Protein AF-A0A6M3MDQ7-F1 (afdb_monomer_lite)

Secondary structure (DSSP, 8-state):
--TT-TT-EEEEEETTS---TTTTTTTT-EEEHHHHHHH-SSEEEEETTEEEE-HHHHTT--S---EEEEETTHHHHHHHHHHHHHHHH--

Radius of gyration: 14.75 Å; chains: 1; bounding box: 34×26×43 Å

Organism: NCBI:txid1070528

Structure (mmCIF, N/CA/C/O backbone):
data_AF-A0A6M3MDQ7-F1
#
_entry.id   AF-A0A6M3MDQ7-F1
#
loop_
_atom_site.group_PDB
_atom_site.id
_atom_site.type_symbol
_atom_site.label_atom_id
_atom_site.label_alt_id
_atom_site.label_comp_id
_atom_site.label_asym_id
_atom_site.label_entity_id
_atom_site.label_seq_id
_atom_site.pdbx_PDB_ins_code
_atom_site.Cartn_x
_atom_site.Cartn_y
_atom_site.Cartn_z
_atom_site.occupancy
_atom_site.B_iso_or_equiv
_atom_site.auth_seq_id
_atom_site.auth_comp_id
_atom_site.auth_asym_id
_atom_site.auth_atom_id
_atom_site.pdbx_PDB_model_num
ATOM 1 N N . MET A 1 1 ? -10.890 -1.627 12.984 1.00 64.88 1 MET A N 1
ATOM 2 C CA . MET A 1 1 ? -10.694 -1.262 11.573 1.00 64.88 1 MET A CA 1
ATOM 3 C C . MET A 1 1 ? -9.436 -1.939 11.058 1.00 64.88 1 MET A C 1
ATOM 5 O O . MET A 1 1 ? -8.328 -1.656 11.494 1.00 64.88 1 MET A O 1
ATOM 9 N N . ASP A 1 2 ? -9.637 -2.926 10.190 1.00 78.81 2 ASP A N 1
ATOM 10 C CA . ASP A 1 2 ? -8.553 -3.556 9.433 1.00 78.81 2 ASP A CA 1
ATOM 11 C C . ASP A 1 2 ? -7.914 -2.494 8.512 1.00 78.81 2 ASP A C 1
ATOM 13 O O . ASP A 1 2 ? -8.636 -1.719 7.887 1.00 78.81 2 ASP A O 1
ATOM 17 N N . MET A 1 3 ? -6.582 -2.450 8.395 1.00 80.06 3 MET A N 1
ATOM 18 C CA . MET A 1 3 ? -5.896 -1.551 7.447 1.00 80.06 3 MET A CA 1
ATOM 19 C C . MET A 1 3 ? -6.304 -1.823 5.985 1.00 80.06 3 MET A C 1
ATOM 21 O O . MET A 1 3 ? -6.210 -0.949 5.121 1.00 80.06 3 MET A O 1
ATOM 25 N N . TYR A 1 4 ? -6.825 -3.023 5.726 1.00 89.06 4 TYR A N 1
ATOM 26 C CA . TYR A 1 4 ? -7.381 -3.458 4.449 1.00 89.06 4 TYR A CA 1
ATOM 27 C C . TYR A 1 4 ? -8.907 -3.287 4.364 1.00 89.06 4 TYR A C 1
ATOM 29 O O . TYR A 1 4 ? -9.570 -4.014 3.630 1.00 89.06 4 TYR A O 1
ATOM 37 N N . HIS A 1 5 ? -9.489 -2.344 5.112 1.00 89.56 5 HIS A N 1
ATOM 38 C CA . HIS A 1 5 ? -10.916 -2.030 5.008 1.00 89.56 5 HIS A CA 1
ATOM 39 C C . HIS A 1 5 ? -11.295 -1.579 3.577 1.00 89.56 5 HIS A C 1
ATOM 41 O O . HIS A 1 5 ? -10.521 -0.860 2.947 1.00 89.56 5 HIS A O 1
ATOM 47 N N . PRO A 1 6 ? -12.489 -1.921 3.056 1.00 90.50 6 PRO A N 1
ATOM 48 C CA . PRO A 1 6 ? -12.959 -1.528 1.716 1.00 90.50 6 PRO A CA 1
ATOM 49 C C . PRO A 1 6 ? -12.954 -0.022 1.403 1.00 90.50 6 PRO A C 1
ATOM 51 O O . PRO A 1 6 ? -12.990 0.345 0.223 1.00 90.50 6 PRO A O 1
ATOM 54 N N . ASP A 1 7 ? -12.927 0.823 2.434 1.00 89.19 7 ASP A N 1
ATOM 55 C CA . ASP A 1 7 ? -12.909 2.289 2.315 1.00 89.19 7 ASP A CA 1
ATOM 56 C C . ASP A 1 7 ? -11.493 2.876 2.288 1.00 89.19 7 ASP A C 1
ATOM 58 O O . ASP A 1 7 ? -11.313 4.057 1.984 1.00 89.19 7 ASP A O 1
ATOM 62 N N . THR A 1 8 ? -10.465 2.074 2.583 1.00 91.88 8 THR A N 1
ATOM 63 C CA . THR A 1 8 ? -9.082 2.533 2.467 1.00 91.88 8 THR A CA 1
ATOM 64 C C . THR A 1 8 ? -8.624 2.520 1.017 1.00 91.88 8 THR A C 1
ATOM 66 O O . THR A 1 8 ? -9.038 1.686 0.204 1.00 91.88 8 THR A O 1
ATOM 69 N N . ARG A 1 9 ? -7.751 3.473 0.681 1.00 94.06 9 ARG A N 1
ATOM 70 C CA . ARG A 1 9 ? -7.166 3.610 -0.654 1.00 94.06 9 ARG A CA 1
ATOM 71 C C . ARG A 1 9 ? -5.654 3.525 -0.577 1.00 94.06 9 ARG A C 1
ATOM 73 O O . ARG A 1 9 ? -5.026 4.262 0.175 1.00 94.06 9 ARG A O 1
ATOM 80 N N . TRP A 1 10 ? -5.080 2.651 -1.387 1.00 95.88 10 TRP A N 1
ATOM 81 C CA . TRP A 1 10 ? -3.659 2.333 -1.386 1.00 95.88 10 TRP A CA 1
ATOM 82 C C . TRP A 1 10 ? -3.042 2.687 -2.731 1.00 95.88 10 TRP A C 1
ATOM 84 O O . TRP A 1 10 ? -3.382 2.082 -3.743 1.00 95.88 10 TRP A O 1
ATOM 94 N N . LEU A 1 11 ? -2.135 3.658 -2.745 1.00 96.12 11 LEU A N 1
ATOM 95 C CA . LEU A 1 11 ? -1.410 4.077 -3.937 1.00 96.12 11 LEU A CA 1
ATOM 96 C C . LEU A 1 11 ? -0.124 3.273 -4.079 1.00 96.12 11 LEU A C 1
ATOM 98 O O . LEU A 1 11 ? 0.713 3.265 -3.177 1.00 96.12 11 LEU A O 1
ATOM 102 N N . TRP A 1 12 ? 0.070 2.656 -5.235 1.00 95.62 12 TRP A N 1
ATOM 103 C CA . TRP A 1 12 ? 1.319 1.989 -5.565 1.00 95.62 12 TRP A CA 1
ATOM 104 C C . TRP A 1 12 ? 2.357 2.995 -6.072 1.00 95.62 12 TRP A C 1
ATOM 106 O O . TRP A 1 12 ? 2.130 3.704 -7.051 1.00 95.62 12 TRP A O 1
ATOM 116 N N . ILE A 1 13 ? 3.533 3.025 -5.450 1.00 94.50 13 ILE A N 1
ATOM 117 C CA . ILE A 1 13 ? 4.636 3.928 -5.797 1.00 94.50 13 ILE A CA 1
ATOM 118 C C . ILE A 1 13 ? 5.942 3.162 -6.017 1.00 94.50 13 ILE A C 1
ATOM 120 O O . ILE A 1 13 ? 6.116 2.046 -5.527 1.00 94.50 13 ILE A O 1
ATOM 124 N N . SER A 1 14 ? 6.892 3.791 -6.711 1.00 93.44 14 SER A N 1
ATOM 125 C CA . SER A 1 14 ? 8.306 3.400 -6.701 1.00 93.44 14 SER A CA 1
ATOM 126 C C . SER A 1 14 ? 9.114 4.474 -5.980 1.00 93.44 14 SER A C 1
ATOM 128 O O . SER A 1 14 ? 9.098 5.628 -6.404 1.00 93.44 14 SER A O 1
ATOM 130 N N . THR A 1 15 ? 9.833 4.127 -4.908 1.00 88.00 15 THR A N 1
ATOM 131 C CA . THR A 1 15 ? 10.560 5.136 -4.113 1.00 88.00 15 THR A CA 1
ATOM 132 C C . THR A 1 15 ? 11.825 5.654 -4.790 1.00 88.00 15 THR A C 1
ATOM 134 O O . THR A 1 15 ? 12.375 6.661 -4.364 1.00 88.00 15 THR A O 1
ATOM 137 N N . THR A 1 16 ? 12.311 4.971 -5.826 1.00 85.31 16 THR A N 1
ATOM 138 C CA . THR A 1 16 ? 13.497 5.375 -6.599 1.00 85.31 16 THR A CA 1
ATOM 139 C C . THR A 1 16 ? 13.139 5.976 -7.958 1.00 85.31 16 THR A C 1
ATOM 141 O O . THR A 1 16 ? 14.034 6.308 -8.727 1.00 85.31 16 THR A O 1
ATOM 144 N N . GLY A 1 17 ? 11.848 6.059 -8.303 1.00 77.00 17 GLY A N 1
ATOM 145 C CA . GLY A 1 17 ? 11.383 6.468 -9.635 1.00 77.00 17 GLY A CA 1
ATOM 146 C C . GLY A 1 17 ? 11.592 5.419 -10.737 1.00 77.00 17 GLY A C 1
ATOM 147 O O . GLY A 1 17 ? 11.018 5.549 -11.812 1.00 77.00 17 GLY A O 1
ATOM 148 N N . LEU A 1 18 ? 12.345 4.347 -10.469 1.00 83.19 18 LEU A N 1
ATOM 149 C CA . LEU A 1 18 ? 12.601 3.249 -11.403 1.00 83.19 18 LEU A CA 1
ATOM 150 C C . LEU A 1 18 ? 11.915 1.973 -10.899 1.00 83.19 18 LEU A C 1
ATOM 152 O O . LEU A 1 18 ? 12.476 1.267 -10.055 1.00 83.19 18 LEU A O 1
ATOM 156 N N . PRO A 1 19 ? 10.672 1.684 -11.324 1.00 85.75 19 PRO A N 1
ATOM 157 C CA . PRO A 1 19 ? 10.020 0.438 -10.951 1.00 85.75 19 PRO A CA 1
ATOM 158 C C . PRO A 1 19 ? 10.689 -0.758 -11.622 1.00 85.75 19 PRO A C 1
ATOM 160 O O . PRO A 1 19 ? 11.167 -0.678 -12.752 1.00 85.75 19 PRO A O 1
ATOM 163 N N . CYS A 1 20 ? 10.670 -1.903 -10.942 1.00 84.69 20 CYS A N 1
ATOM 164 C CA . CYS A 1 20 ? 11.015 -3.157 -11.601 1.00 84.69 20 CYS A CA 1
ATOM 165 C C . CYS A 1 20 ? 9.951 -3.509 -12.668 1.00 84.69 20 CYS A C 1
ATOM 167 O O . CYS A 1 20 ? 8.804 -3.061 -12.542 1.00 84.69 20 CYS A O 1
ATOM 169 N N . PRO A 1 21 ? 10.278 -4.343 -13.675 1.00 85.19 21 PRO A N 1
ATOM 170 C CA . PRO A 1 21 ? 9.381 -4.633 -14.801 1.00 85.19 21 PRO A CA 1
ATOM 171 C C . PRO A 1 21 ? 7.984 -5.108 -14.393 1.00 85.19 21 PRO A C 1
ATOM 173 O O . PRO A 1 21 ? 7.000 -4.778 -15.041 1.00 85.19 21 PRO A O 1
ATOM 176 N N . ARG A 1 22 ? 7.888 -5.842 -13.283 1.00 84.50 22 ARG A N 1
ATOM 177 C CA . ARG A 1 22 ? 6.621 -6.371 -12.778 1.00 84.50 22 ARG A CA 1
ATOM 178 C C . ARG A 1 22 ? 5.777 -5.336 -12.042 1.00 84.50 22 ARG A C 1
ATOM 180 O O . ARG A 1 22 ? 4.562 -5.425 -12.044 1.00 84.50 22 ARG A O 1
ATOM 187 N N . CYS A 1 23 ? 6.407 -4.371 -11.380 1.00 88.62 23 CYS A N 1
ATOM 188 C CA . CYS A 1 23 ? 5.681 -3.303 -10.699 1.00 88.62 23 CYS A CA 1
ATOM 189 C C . CYS A 1 23 ? 5.338 -2.142 -11.628 1.00 88.62 23 CYS A C 1
ATOM 191 O O . CYS A 1 23 ? 4.493 -1.330 -11.265 1.00 88.62 23 CYS A O 1
ATOM 193 N N . ALA A 1 24 ? 6.008 -2.031 -12.778 1.00 89.38 24 ALA A N 1
ATOM 194 C CA . ALA A 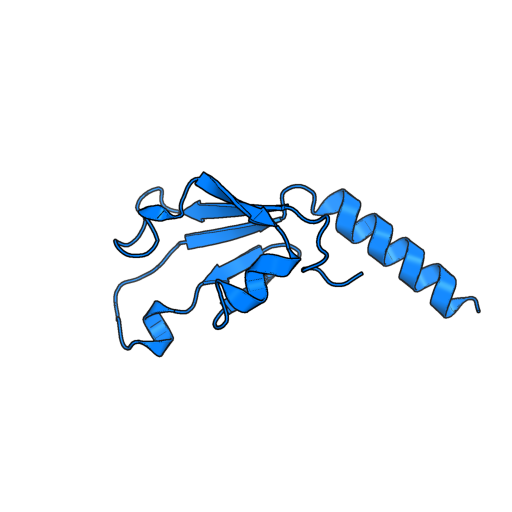1 24 ? 5.874 -0.897 -13.683 1.00 89.38 24 ALA A CA 1
ATOM 195 C C . ALA A 1 24 ? 4.418 -0.651 -14.108 1.00 89.38 24 ALA A C 1
ATOM 197 O O . ALA A 1 24 ? 3.981 0.492 -14.117 1.00 89.38 24 ALA A O 1
ATOM 198 N N . GLU A 1 25 ? 3.658 -1.719 -14.360 1.00 90.50 25 GLU A N 1
ATOM 199 C CA . GLU A 1 25 ? 2.232 -1.662 -14.719 1.00 90.50 25 GLU A CA 1
ATOM 200 C C . GLU A 1 25 ? 1.298 -1.251 -13.568 1.00 90.50 25 GLU A C 1
ATOM 202 O O . GLU A 1 25 ? 0.120 -0.988 -13.792 1.00 90.50 25 GLU A O 1
ATOM 207 N N . HIS A 1 26 ? 1.788 -1.223 -12.329 1.00 91.94 26 HIS A N 1
ATOM 208 C CA . HIS A 1 26 ? 0.975 -0.907 -11.154 1.00 91.94 26 HIS A CA 1
ATOM 209 C C . HIS A 1 26 ? 1.321 0.448 -10.548 1.00 91.94 26 HIS A C 1
ATOM 211 O O . HIS A 1 26 ? 0.492 1.012 -9.841 1.00 91.94 26 HIS A O 1
ATOM 217 N N . VAL A 1 27 ? 2.519 0.987 -10.796 1.00 91.88 27 VAL A N 1
ATOM 218 C CA . VAL A 1 27 ? 2.905 2.302 -10.267 1.00 91.88 27 VAL A CA 1
ATOM 219 C C . VAL A 1 27 ? 1.911 3.369 -10.723 1.00 91.88 27 VAL A C 1
ATOM 221 O O . VAL A 1 27 ? 1.604 3.494 -11.902 1.00 91.88 27 VAL A O 1
ATOM 224 N N . GLY A 1 28 ? 1.426 4.158 -9.765 1.00 93.31 28 GLY A N 1
ATOM 225 C CA . GLY A 1 28 ? 0.408 5.182 -9.980 1.00 93.31 28 GLY A CA 1
ATOM 226 C C . GLY A 1 28 ? -1.026 4.670 -9.845 1.00 93.31 28 GLY A C 1
ATOM 227 O O . GLY A 1 28 ? -1.944 5.483 -9.784 1.00 93.31 28 GLY A O 1
ATOM 228 N N . HIS A 1 29 ? -1.245 3.355 -9.754 1.00 95.31 29 HIS A N 1
ATOM 229 C CA . HIS A 1 29 ? -2.579 2.806 -9.537 1.00 95.31 29 HIS A CA 1
ATOM 230 C C . HIS A 1 29 ? -2.965 2.867 -8.059 1.00 95.31 29 HIS A C 1
ATOM 232 O O . HIS A 1 29 ? -2.163 2.578 -7.165 1.00 95.31 29 HIS A O 1
ATOM 238 N N . THR A 1 30 ? -4.234 3.197 -7.822 1.00 95.81 30 THR A N 1
ATOM 239 C CA . THR A 1 30 ? -4.860 3.124 -6.504 1.00 95.81 30 THR A CA 1
ATOM 240 C C . THR A 1 30 ? -5.703 1.862 -6.403 1.00 95.81 30 THR A C 1
ATOM 242 O O . THR A 1 30 ? -6.550 1.590 -7.253 1.00 95.81 30 THR A O 1
ATOM 245 N N . PHE A 1 31 ? -5.510 1.126 -5.318 1.00 94.94 31 PHE A N 1
ATOM 246 C CA . PHE A 1 31 ? -6.256 -0.074 -4.976 1.00 94.94 31 PHE A CA 1
ATOM 247 C C . PHE A 1 31 ? -7.151 0.195 -3.768 1.00 94.94 31 PHE A C 1
ATOM 249 O O . PHE A 1 31 ? -6.798 0.969 -2.875 1.00 94.94 31 PHE A O 1
ATOM 256 N N . ARG A 1 32 ? -8.310 -0.463 -3.722 1.00 94.44 32 ARG A N 1
ATOM 257 C CA . ARG A 1 32 ? -9.128 -0.516 -2.505 1.00 94.44 32 ARG A CA 1
ATOM 258 C C . ARG A 1 32 ? -8.497 -1.479 -1.503 1.00 94.44 32 ARG A C 1
ATOM 260 O O . ARG A 1 32 ? -7.889 -2.468 -1.913 1.00 94.44 32 ARG A O 1
ATOM 267 N N . GLY A 1 33 ? -8.639 -1.195 -0.210 1.00 93.00 33 GLY A N 1
ATOM 268 C CA . GLY A 1 33 ? -8.042 -2.002 0.857 1.00 93.00 33 GLY A CA 1
ATOM 269 C C . GLY A 1 33 ? -8.426 -3.478 0.796 1.00 93.00 33 GLY A C 1
ATOM 270 O O . GLY A 1 33 ? -7.554 -4.341 0.888 1.00 93.00 33 GLY A O 1
ATOM 271 N N . ASP A 1 34 ? -9.702 -3.768 0.549 1.00 93.88 34 ASP A N 1
ATOM 272 C CA . ASP A 1 34 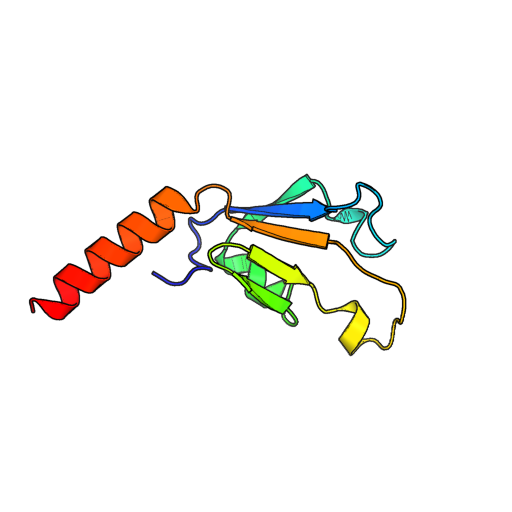? -10.247 -5.129 0.470 1.00 93.88 34 ASP A CA 1
ATOM 273 C C . ASP A 1 34 ? -9.653 -5.949 -0.690 1.00 93.88 34 ASP A C 1
ATOM 275 O O . ASP A 1 34 ? -9.492 -7.166 -0.582 1.00 93.88 34 ASP A O 1
ATOM 279 N N . ALA A 1 35 ? -9.244 -5.286 -1.773 1.00 93.69 35 ALA A N 1
ATOM 280 C CA . ALA A 1 35 ? -8.596 -5.921 -2.917 1.00 93.69 35 ALA A CA 1
ATOM 281 C C . ALA A 1 35 ? -7.119 -6.273 -2.667 1.00 93.69 35 ALA A C 1
ATOM 283 O O . ALA A 1 35 ? -6.581 -7.152 -3.347 1.00 93.69 35 ALA A O 1
ATOM 284 N N . ILE A 1 36 ? -6.450 -5.631 -1.698 1.00 91.62 36 ILE A N 1
ATOM 285 C CA . ILE A 1 36 ? -5.004 -5.798 -1.480 1.00 91.62 36 ILE A CA 1
ATOM 286 C C . ILE A 1 36 ? -4.642 -7.243 -1.165 1.00 91.62 36 ILE A C 1
ATOM 288 O O . ILE A 1 36 ? -3.692 -7.761 -1.739 1.00 91.62 36 ILE A O 1
ATOM 292 N N . ARG A 1 37 ? -5.394 -7.928 -0.297 1.00 86.94 37 ARG A N 1
ATOM 293 C CA . ARG A 1 37 ? -5.056 -9.308 0.097 1.00 86.94 37 ARG A CA 1
ATOM 294 C C . ARG A 1 37 ? -5.156 -10.295 -1.070 1.00 86.94 37 ARG A C 1
ATOM 296 O O . ARG A 1 37 ? -4.367 -11.232 -1.132 1.00 86.94 37 ARG A O 1
ATOM 303 N N . GLY A 1 38 ? -6.101 -10.080 -1.988 1.00 88.12 38 GLY A N 1
ATOM 304 C CA . GLY A 1 38 ? -6.260 -10.912 -3.184 1.00 88.12 38 GLY A CA 1
ATOM 305 C C . GLY A 1 38 ? -5.231 -10.592 -4.267 1.00 88.12 38 GLY A C 1
ATOM 306 O O . GLY A 1 38 ? -4.674 -11.495 -4.884 1.00 88.12 38 GLY A O 1
ATOM 307 N N . PHE A 1 39 ? -4.946 -9.307 -4.473 1.00 87.75 39 PHE A N 1
ATOM 308 C CA . PHE A 1 39 ? -3.993 -8.849 -5.482 1.00 87.75 39 PHE A CA 1
ATOM 309 C C . PHE A 1 39 ? -2.534 -9.083 -5.070 1.00 87.75 39 PHE A C 1
ATOM 311 O O . PHE A 1 39 ? -1.685 -9.463 -5.877 1.00 87.75 39 PHE A O 1
ATOM 318 N N . LEU A 1 40 ? -2.246 -8.872 -3.790 1.00 88.25 40 LEU A N 1
ATOM 319 C CA . LEU A 1 40 ? -0.922 -8.901 -3.196 1.00 88.25 40 LEU A CA 1
ATOM 320 C C . LEU A 1 40 ? -0.885 -9.873 -2.001 1.00 88.25 40 LEU A C 1
ATOM 322 O O . LEU A 1 40 ? -0.687 -9.446 -0.862 1.00 88.25 40 LEU A O 1
ATOM 326 N N . PRO A 1 41 ? -1.039 -11.190 -2.233 1.00 84.69 41 PRO A N 1
ATOM 327 C CA . PRO A 1 41 ? -1.007 -12.201 -1.175 1.00 84.69 41 PRO A CA 1
ATOM 328 C C . PRO A 1 41 ? 0.324 -12.229 -0.412 1.00 84.69 41 PRO A C 1
ATOM 330 O O . PRO A 1 41 ? 0.348 -12.566 0.767 1.00 84.69 41 PRO A O 1
ATOM 333 N N . PHE A 1 42 ? 1.424 -11.836 -1.064 1.00 87.94 42 PHE A N 1
ATOM 334 C CA . PHE A 1 42 ? 2.754 -11.770 -0.463 1.00 87.94 42 PHE A CA 1
ATOM 335 C C . PHE A 1 42 ? 3.219 -10.321 -0.348 1.00 87.94 42 PHE A C 1
ATOM 337 O O . PHE A 1 42 ? 3.634 -9.694 -1.331 1.00 87.94 42 PHE A O 1
ATOM 344 N N . HIS A 1 43 ? 3.162 -9.789 0.867 1.00 91.50 43 HIS A N 1
ATOM 345 C CA . HIS A 1 43 ? 3.638 -8.452 1.185 1.00 91.50 43 HIS A CA 1
ATOM 346 C C . HIS A 1 43 ? 4.208 -8.384 2.593 1.00 91.50 43 HIS A C 1
ATOM 348 O O . HIS A 1 43 ? 3.812 -9.126 3.490 1.00 91.50 43 HIS A O 1
ATOM 354 N N . ARG A 1 44 ? 5.112 -7.430 2.786 1.00 92.00 44 ARG A N 1
ATOM 355 C CA . ARG A 1 44 ? 5.695 -7.106 4.081 1.00 92.00 44 ARG A CA 1
ATOM 356 C C . ARG A 1 44 ? 5.211 -5.742 4.528 1.00 92.00 44 ARG A C 1
ATOM 358 O O . ARG A 1 44 ? 5.362 -4.769 3.796 1.00 92.00 44 ARG A O 1
ATOM 365 N N . ILE A 1 45 ? 4.684 -5.660 5.741 1.00 92.69 45 ILE A N 1
ATOM 366 C CA . ILE A 1 45 ? 4.345 -4.384 6.373 1.00 92.69 45 ILE A CA 1
ATOM 367 C C . ILE A 1 45 ? 5.655 -3.691 6.764 1.00 92.69 45 ILE A C 1
ATOM 369 O O . ILE A 1 45 ? 6.487 -4.290 7.444 1.00 92.69 45 ILE A O 1
ATOM 373 N N . LEU A 1 46 ? 5.868 -2.465 6.285 1.00 91.00 46 LEU A N 1
ATOM 374 C CA . LEU A 1 46 ? 7.056 -1.666 6.615 1.00 91.00 46 LEU A CA 1
ATOM 375 C C . LEU A 1 46 ? 6.791 -0.703 7.773 1.00 91.00 46 LEU A C 1
ATOM 377 O O . LEU A 1 46 ? 7.701 -0.391 8.535 1.00 91.00 46 LEU A O 1
ATOM 381 N N . GLY A 1 47 ? 5.546 -0.253 7.903 1.00 89.25 47 GLY A N 1
ATOM 382 C CA . GLY A 1 47 ? 5.112 0.676 8.931 1.00 89.25 47 GLY A CA 1
ATOM 383 C C . GLY A 1 47 ? 3.618 0.976 8.809 1.00 89.25 47 GLY A C 1
ATOM 384 O O . GLY A 1 47 ? 2.928 0.370 7.981 1.00 89.25 47 GLY A O 1
ATOM 385 N N . PRO A 1 48 ? 3.096 1.904 9.628 1.00 86.19 48 PRO A N 1
ATOM 386 C CA . PRO A 1 48 ? 1.703 2.319 9.553 1.00 86.19 48 PRO A CA 1
ATOM 387 C C . PRO A 1 48 ? 1.362 2.842 8.152 1.00 86.19 48 PRO A C 1
ATOM 389 O O . PRO A 1 48 ? 1.878 3.866 7.718 1.00 86.19 48 PRO A O 1
ATOM 392 N N . GLY A 1 49 ? 0.487 2.126 7.441 1.00 90.69 49 GLY A N 1
ATOM 393 C CA . GLY A 1 49 ? -0.021 2.562 6.139 1.00 90.69 49 GLY A CA 1
ATOM 394 C C . GLY A 1 49 ? 0.983 2.362 5.009 1.00 90.69 49 GLY A C 1
ATOM 395 O O . GLY A 1 49 ? 0.828 2.953 3.946 1.00 90.69 49 GLY A O 1
ATOM 396 N N . GLU A 1 50 ? 2.007 1.537 5.224 1.00 94.25 50 GLU A N 1
ATOM 397 C CA . GLU A 1 50 ? 3.031 1.267 4.230 1.00 94.25 50 GLU A CA 1
ATOM 398 C C . GLU A 1 50 ? 3.335 -0.227 4.144 1.00 94.25 50 GLU A C 1
ATOM 400 O O . GLU A 1 50 ? 3.729 -0.872 5.123 1.00 94.25 50 GLU A O 1
ATOM 405 N N . ILE A 1 51 ? 3.201 -0.771 2.936 1.00 94.50 51 ILE A N 1
ATOM 406 C CA . ILE A 1 51 ? 3.514 -2.169 2.649 1.00 94.50 51 ILE A CA 1
ATOM 407 C C . ILE A 1 51 ? 4.427 -2.293 1.432 1.00 94.50 51 ILE A C 1
ATOM 409 O O . ILE A 1 51 ? 4.392 -1.492 0.500 1.00 94.50 51 ILE A O 1
ATOM 413 N N . HIS A 1 52 ? 5.249 -3.333 1.434 1.00 92.88 52 HIS A N 1
ATOM 414 C CA . HIS A 1 52 ? 6.149 -3.686 0.351 1.00 92.88 52 HIS A CA 1
ATOM 415 C C . HIS A 1 52 ? 5.668 -4.969 -0.344 1.00 92.88 52 HIS A C 1
ATOM 417 O O . HIS A 1 52 ? 5.514 -5.986 0.334 1.00 92.88 52 HIS A O 1
ATOM 423 N N . PRO A 1 53 ? 5.463 -4.960 -1.673 1.00 90.69 53 PRO A N 1
ATOM 424 C CA . PRO A 1 53 ? 5.137 -6.154 -2.442 1.00 90.69 53 PRO A CA 1
ATOM 425 C C . PRO A 1 53 ? 6.336 -7.114 -2.496 1.00 90.69 53 PRO A C 1
ATOM 427 O O . PRO A 1 53 ? 7.394 -6.768 -3.020 1.00 90.69 53 PRO A O 1
ATOM 430 N N . GLU A 1 54 ? 6.169 -8.343 -1.995 1.00 87.38 54 GLU A N 1
ATOM 431 C CA . GLU A 1 54 ? 7.247 -9.348 -1.915 1.00 87.38 54 GLU A CA 1
ATOM 432 C C . GLU A 1 54 ? 7.169 -10.439 -2.992 1.00 87.38 54 GLU A C 1
ATOM 434 O O . GLU A 1 54 ? 7.938 -11.399 -2.960 1.00 87.38 54 GLU A O 1
ATOM 439 N N . TYR A 1 55 ? 6.305 -10.267 -3.995 1.00 79.38 55 TYR A N 1
ATOM 440 C CA . TYR A 1 55 ? 6.106 -11.226 -5.090 1.00 79.38 55 TYR A CA 1
ATOM 441 C C . TYR A 1 55 ? 7.416 -11.713 -5.733 1.00 79.38 55 TYR A C 1
ATOM 443 O O . TYR A 1 55 ? 7.581 -12.905 -5.973 1.00 79.38 55 TYR A O 1
ATOM 451 N N . HIS A 1 56 ? 8.378 -10.815 -5.963 1.00 75.44 56 HIS A N 1
ATOM 452 C CA . HIS A 1 56 ? 9.671 -11.166 -6.564 1.00 75.44 56 HIS A CA 1
ATOM 453 C C . HIS A 1 56 ? 10.488 -12.119 -5.704 1.00 75.44 56 HIS A C 1
ATOM 455 O O . HIS A 1 56 ? 11.076 -13.059 -6.228 1.00 75.44 56 HIS A O 1
ATOM 461 N N . LYS A 1 57 ? 10.498 -11.902 -4.384 1.00 73.69 57 LYS A N 1
ATOM 462 C CA . LYS A 1 57 ? 11.262 -12.745 -3.462 1.00 73.69 57 LYS A CA 1
ATOM 463 C C . LYS A 1 57 ? 10.713 -14.165 -3.451 1.00 73.69 57 LYS A C 1
ATOM 465 O O . LYS A 1 57 ? 11.488 -15.112 -3.472 1.00 73.69 57 LYS A O 1
ATOM 470 N N . VAL A 1 58 ? 9.386 -14.300 -3.467 1.00 75.88 58 VAL A N 1
ATOM 471 C CA . VAL A 1 58 ? 8.708 -15.604 -3.485 1.00 75.88 58 VAL A CA 1
ATOM 472 C C . VAL A 1 58 ? 8.942 -16.335 -4.808 1.00 75.88 58 VAL A C 1
ATOM 474 O O . VAL A 1 58 ? 9.142 -17.544 -4.811 1.00 75.88 58 VAL A O 1
ATOM 477 N N . LEU A 1 59 ? 8.977 -15.610 -5.928 1.00 75.38 59 LEU A N 1
ATOM 478 C CA . LEU A 1 59 ? 9.201 -16.181 -7.260 1.00 75.38 59 LEU A CA 1
ATOM 479 C C . LEU A 1 59 ? 10.687 -16.391 -7.615 1.00 75.38 59 LEU A C 1
ATOM 481 O O . LEU A 1 59 ? 10.987 -16.768 -8.746 1.00 75.38 59 LEU A O 1
ATOM 485 N N . GLY A 1 60 ? 11.622 -16.147 -6.688 1.00 73.12 60 GLY A N 1
ATOM 486 C CA . GLY A 1 60 ? 13.061 -16.349 -6.912 1.00 73.12 60 GLY A CA 1
ATOM 487 C C . GLY A 1 60 ? 13.734 -15.270 -7.769 1.00 73.12 60 GLY A C 1
AT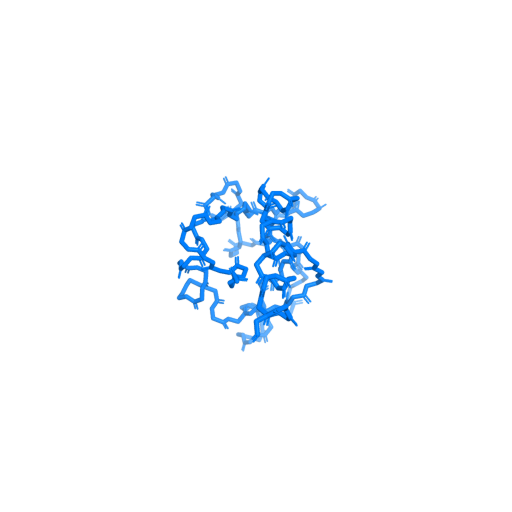OM 488 O O . GLY A 1 60 ? 14.812 -15.486 -8.315 1.00 73.12 60 GLY A O 1
ATOM 489 N N . TRP A 1 61 ? 13.112 -14.100 -7.914 1.00 73.81 61 TRP A N 1
ATOM 490 C CA . TRP A 1 61 ? 13.683 -12.976 -8.650 1.00 73.81 61 TRP A CA 1
ATOM 491 C C . TRP A 1 61 ? 14.579 -12.158 -7.720 1.00 73.81 61 TRP A C 1
ATOM 493 O O . TRP A 1 61 ? 14.123 -11.586 -6.731 1.00 73.81 61 TRP A O 1
ATOM 503 N N . HIS A 1 62 ? 15.864 -12.068 -8.061 1.00 70.81 62 HIS A N 1
ATOM 504 C CA . HIS A 1 62 ? 16.870 -11.369 -7.254 1.00 70.81 62 HIS A CA 1
ATOM 505 C C . HIS A 1 62 ? 17.012 -9.875 -7.586 1.00 70.81 62 HIS A C 1
ATOM 507 O O . HIS A 1 62 ? 17.902 -9.206 -7.063 1.00 70.81 62 HIS A O 1
ATOM 513 N N . THR A 1 63 ? 16.153 -9.326 -8.449 1.00 73.12 63 THR A N 1
ATOM 514 C CA . THR A 1 63 ? 16.186 -7.898 -8.779 1.00 73.12 63 THR A CA 1
ATOM 515 C C . THR A 1 63 ? 15.717 -7.064 -7.582 1.00 73.12 63 THR A C 1
ATOM 517 O O . THR A 1 63 ? 14.633 -7.326 -7.049 1.00 73.12 63 THR A O 1
ATOM 520 N N . PRO A 1 64 ? 16.475 -6.0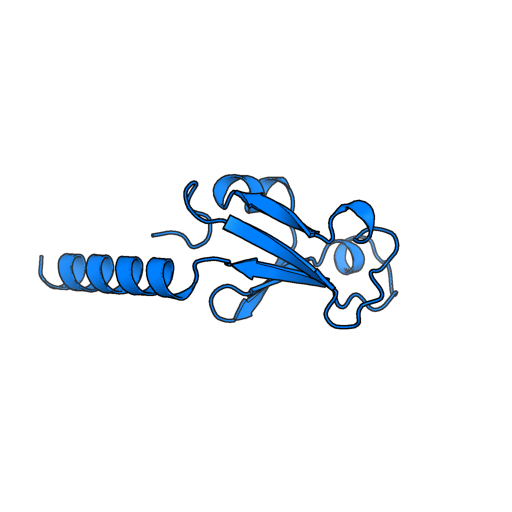32 -7.165 1.00 77.44 64 PRO A N 1
ATOM 521 C CA . PRO A 1 64 ? 16.023 -5.104 -6.139 1.00 77.44 64 PRO A CA 1
ATOM 522 C C . PRO A 1 64 ? 14.687 -4.460 -6.528 1.00 77.44 64 PRO A C 1
ATOM 524 O O . PRO A 1 64 ? 14.542 -3.899 -7.614 1.00 77.44 64 PRO A O 1
ATOM 527 N N . CYS A 1 65 ? 13.705 -4.535 -5.631 1.00 85.50 65 CYS A N 1
ATOM 528 C CA . CYS A 1 65 ? 12.410 -3.886 -5.793 1.00 85.50 65 CYS A CA 1
ATOM 529 C C . CYS A 1 65 ? 12.262 -2.801 -4.726 1.00 85.50 65 CYS A C 1
ATOM 531 O O . CYS A 1 65 ? 12.336 -3.083 -3.532 1.00 85.50 65 CYS A O 1
ATOM 533 N N . TYR A 1 66 ? 12.012 -1.570 -5.164 1.00 88.69 66 TYR A N 1
ATOM 534 C CA . TYR A 1 66 ? 11.788 -0.411 -4.292 1.00 88.69 66 TYR A CA 1
ATOM 535 C C . TYR A 1 66 ? 10.341 0.090 -4.361 1.00 88.69 66 TYR A C 1
ATOM 537 O O . TYR A 1 66 ? 10.042 1.234 -4.026 1.00 88.69 66 TYR A O 1
ATOM 545 N N . CYS A 1 67 ? 9.431 -0.758 -4.840 1.00 91.75 67 CYS A N 1
ATOM 546 C CA . CYS A 1 67 ? 8.017 -0.425 -4.897 1.00 91.75 67 CYS A CA 1
ATOM 547 C C . CYS A 1 67 ? 7.359 -0.591 -3.529 1.00 91.75 67 CYS A C 1
ATOM 549 O O . CYS A 1 67 ? 7.792 -1.416 -2.721 1.00 91.75 67 CYS A O 1
ATOM 551 N N . ARG A 1 68 ? 6.331 0.212 -3.267 1.00 94.44 68 ARG A N 1
ATOM 552 C CA . ARG A 1 68 ? 5.561 0.217 -2.019 1.00 94.44 68 ARG A CA 1
ATOM 553 C C . ARG A 1 68 ? 4.109 0.554 -2.325 1.00 94.44 68 ARG A C 1
ATOM 555 O O . ARG A 1 68 ? 3.840 1.193 -3.338 1.00 94.44 68 ARG A O 1
ATOM 562 N N . LEU A 1 69 ? 3.192 0.156 -1.452 1.00 95.44 69 LEU A N 1
ATOM 563 C CA . LEU A 1 69 ? 1.849 0.717 -1.428 1.00 95.44 69 LEU A CA 1
ATOM 564 C C . LEU A 1 69 ? 1.718 1.602 -0.194 1.00 95.44 69 LEU A C 1
ATOM 566 O O . LEU A 1 69 ? 2.065 1.176 0.910 1.00 95.44 69 LEU A O 1
ATOM 570 N N . ILE A 1 70 ? 1.218 2.815 -0.410 1.00 95.56 70 ILE A N 1
ATOM 571 C CA . ILE A 1 70 ? 1.013 3.836 0.613 1.00 95.56 70 ILE A CA 1
ATOM 572 C C . ILE A 1 70 ? -0.480 4.076 0.788 1.00 95.56 70 ILE A C 1
ATOM 574 O O . ILE A 1 70 ? -1.200 4.329 -0.179 1.00 95.56 70 ILE A O 1
ATOM 578 N N . LEU A 1 71 ? -0.935 4.027 2.030 1.00 95.06 71 LEU A N 1
ATOM 579 C CA . LEU A 1 71 ? -2.295 4.356 2.417 1.00 95.06 71 LEU A CA 1
ATOM 580 C C . LEU A 1 71 ? -2.526 5.869 2.267 1.00 95.06 71 LEU A C 1
ATOM 582 O O . LEU A 1 71 ? -1.923 6.672 2.974 1.00 95.06 71 LEU A O 1
ATOM 586 N N . GLN A 1 72 ? -3.400 6.266 1.340 1.00 92.81 72 GLN A N 1
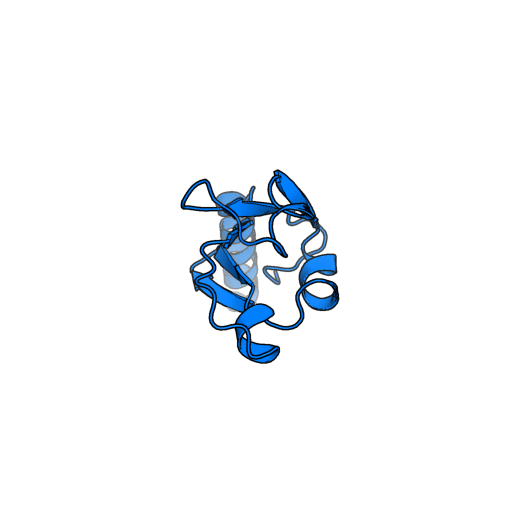ATOM 587 C CA . GLN A 1 72 ? -3.608 7.674 0.977 1.00 92.81 72 GLN A CA 1
ATOM 588 C C . GLN A 1 72 ? -4.299 8.488 2.082 1.00 92.81 72 GLN A C 1
ATOM 590 O O . GLN A 1 72 ? -4.066 9.686 2.189 1.00 92.81 72 GLN A O 1
ATOM 595 N N . ASN A 1 73 ? -5.118 7.843 2.912 1.00 82.06 73 ASN A N 1
ATOM 596 C CA . ASN A 1 73 ? -5.847 8.449 4.027 1.00 82.06 73 ASN A CA 1
ATOM 597 C C . ASN A 1 73 ? -5.374 7.912 5.387 1.00 82.06 73 ASN A C 1
ATOM 599 O O . ASN A 1 73 ? -6.172 7.687 6.292 1.00 82.06 73 ASN A O 1
ATOM 603 N N . ALA A 1 74 ? -4.064 7.681 5.528 1.00 83.56 74 ALA A N 1
ATOM 604 C CA . ALA A 1 74 ? -3.481 7.038 6.704 1.00 83.56 74 ALA A CA 1
ATOM 605 C C . ALA A 1 74 ? -3.881 7.696 8.032 1.00 83.56 74 ALA A C 1
ATOM 607 O O . ALA A 1 74 ? -4.290 6.990 8.947 1.00 83.56 74 ALA A O 1
ATOM 608 N N . VAL A 1 75 ? -3.808 9.028 8.126 1.00 83.50 75 VAL A N 1
ATOM 609 C CA . VAL A 1 75 ? -4.151 9.765 9.356 1.00 83.50 75 VAL A CA 1
ATOM 610 C C . VAL A 1 75 ? -5.600 9.503 9.765 1.00 83.50 75 VAL A C 1
ATOM 612 O O . VAL A 1 75 ? -5.831 9.010 10.863 1.00 83.50 75 VAL A O 1
ATOM 615 N N . GLU A 1 76 ? -6.555 9.732 8.862 1.00 81.50 76 GLU A N 1
ATOM 616 C CA . GLU A 1 76 ? -7.986 9.525 9.127 1.00 81.50 76 GLU A CA 1
ATOM 617 C C . GLU A 1 76 ? -8.288 8.076 9.529 1.00 81.50 76 GLU A C 1
ATOM 619 O O . GLU A 1 76 ? -9.025 7.823 10.480 1.00 81.50 76 GLU A O 1
ATOM 624 N N . VAL A 1 77 ? -7.678 7.111 8.835 1.00 83.06 77 VAL A N 1
ATOM 625 C CA . VAL A 1 77 ? -7.856 5.681 9.118 1.00 83.06 77 VAL A CA 1
ATOM 626 C C . VAL A 1 77 ? -7.318 5.325 10.504 1.00 83.06 77 VAL A C 1
ATOM 628 O O . VAL A 1 77 ? -7.967 4.587 11.248 1.00 83.06 77 VAL A O 1
ATOM 631 N N . PHE A 1 78 ? -6.150 5.849 10.882 1.00 83.88 78 PHE A N 1
ATOM 632 C CA . PHE A 1 78 ? -5.572 5.590 12.201 1.00 83.88 78 PHE A CA 1
ATOM 633 C C . PHE A 1 78 ? -6.326 6.297 13.326 1.00 83.88 78 PHE A C 1
ATOM 635 O O . PHE A 1 78 ? -6.481 5.716 14.399 1.00 83.88 78 PHE A O 1
ATOM 642 N N . GLU A 1 79 ? -6.843 7.500 13.092 1.00 85.25 79 GLU A N 1
ATOM 643 C CA . GLU A 1 79 ? -7.691 8.206 14.055 1.00 85.25 79 GLU A CA 1
ATOM 644 C C . GLU A 1 79 ? -8.998 7.449 14.306 1.00 85.25 79 GLU A C 1
ATOM 646 O O . GLU A 1 79 ? -9.334 7.171 15.459 1.00 85.25 79 GLU A O 1
ATOM 651 N N . GLN A 1 80 ? -9.700 7.033 13.247 1.00 83.94 80 GLN A N 1
ATOM 652 C CA . GLN A 1 80 ? -10.913 6.215 13.357 1.00 83.94 80 GLN A CA 1
ATOM 653 C C . GLN A 1 80 ? -10.646 4.900 14.095 1.00 83.94 80 GLN A C 1
ATOM 655 O O . GLN A 1 80 ? -11.429 4.495 14.957 1.00 83.94 80 GLN A O 1
ATOM 660 N N . GLN A 1 81 ? -9.514 4.254 13.803 1.00 82.69 81 GLN A N 1
ATOM 661 C CA . GLN A 1 81 ? -9.097 3.044 14.500 1.00 82.69 81 GLN A CA 1
ATOM 662 C C . GLN A 1 81 ? -8.897 3.285 15.998 1.00 82.69 81 GLN A C 1
ATOM 664 O O . GLN A 1 81 ? -9.424 2.532 16.818 1.00 82.69 81 GLN A O 1
ATOM 669 N N . LEU A 1 82 ? -8.169 4.344 16.348 1.00 86.00 82 LEU A N 1
ATOM 670 C CA . LEU A 1 82 ? -7.890 4.703 17.732 1.00 86.00 82 LEU A CA 1
ATOM 671 C C . LEU A 1 82 ? -9.177 5.022 18.502 1.00 86.00 82 LEU A C 1
ATOM 673 O O . LEU A 1 82 ? -9.318 4.615 19.655 1.00 86.00 82 LEU A O 1
ATOM 677 N N . HIS A 1 83 ? -10.121 5.730 17.878 1.00 86.94 83 HIS A N 1
ATOM 678 C CA . HIS A 1 83 ? -11.432 5.999 18.467 1.00 86.94 83 HIS A CA 1
ATOM 679 C C . HIS A 1 83 ? -12.210 4.704 18.731 1.00 86.94 83 HIS A C 1
A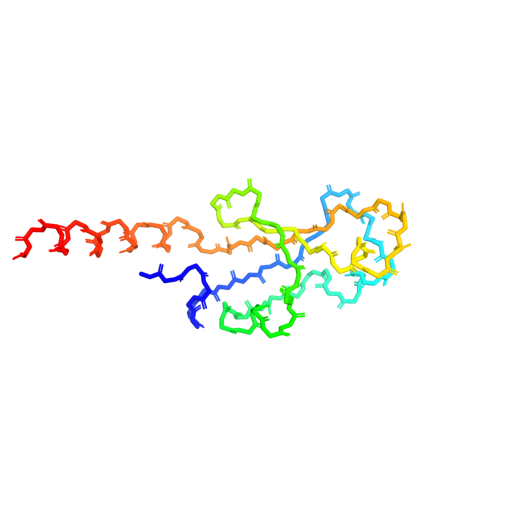TOM 681 O O . HIS A 1 83 ? -12.628 4.472 19.865 1.00 86.94 83 HIS A O 1
ATOM 687 N N . ALA A 1 84 ? -12.306 3.814 17.741 1.00 83.88 84 ALA A N 1
ATOM 688 C CA . ALA A 1 84 ? -12.996 2.533 17.890 1.00 83.88 84 ALA A CA 1
ATOM 689 C C . ALA A 1 84 ? -12.327 1.593 18.916 1.00 83.88 84 ALA A C 1
ATOM 691 O O . ALA A 1 84 ? -12.987 0.744 19.516 1.00 83.88 84 ALA A O 1
ATOM 692 N N . ASP A 1 85 ? -11.006 1.674 19.100 1.00 83.06 85 ASP A N 1
ATOM 693 C CA . ASP A 1 85 ? -10.290 0.926 20.145 1.00 83.06 85 ASP A CA 1
ATOM 694 C C . ASP A 1 85 ? -10.603 1.466 21.545 1.00 83.06 85 ASP A C 1
ATOM 696 O O . ASP A 1 85 ? -10.862 0.682 22.458 1.00 83.06 85 ASP A O 1
ATOM 700 N N . LYS A 1 86 ? -10.641 2.795 21.712 1.00 88.62 86 LYS A N 1
ATOM 701 C CA . LYS A 1 86 ? -11.007 3.437 22.984 1.00 88.62 86 LYS A CA 1
ATOM 702 C C . LYS A 1 86 ? -12.427 3.087 23.419 1.00 88.62 86 LYS A C 1
ATOM 704 O O . LYS A 1 86 ? -12.633 2.778 24.586 1.00 88.62 86 LYS A O 1
ATOM 709 N N . GLU A 1 87 ? -13.383 3.107 22.494 1.00 90.00 87 GLU A N 1
ATOM 710 C CA . GLU A 1 87 ? -14.776 2.744 22.779 1.00 90.00 87 GLU A CA 1
ATOM 711 C C . GLU A 1 87 ? -14.907 1.283 23.222 1.00 90.00 87 GLU A C 1
ATOM 713 O O . GLU A 1 87 ? -15.585 0.999 24.203 1.00 90.00 87 GLU A O 1
ATOM 718 N N . ARG A 1 88 ? -14.199 0.358 22.558 1.00 87.50 88 ARG A N 1
ATOM 719 C CA . ARG A 1 88 ? -14.185 -1.065 22.942 1.00 87.50 88 ARG A CA 1
ATOM 720 C C . ARG A 1 88 ? -13.521 -1.325 24.287 1.00 87.50 88 ARG A C 1
ATOM 722 O O . ARG A 1 88 ? -13.920 -2.255 24.969 1.00 87.50 88 ARG A O 1
ATOM 729 N N . ALA A 1 89 ? -12.507 -0.544 24.651 1.00 87.00 89 ALA A N 1
ATOM 730 C CA . ALA A 1 89 ? -11.845 -0.665 25.948 1.00 87.00 89 ALA A CA 1
ATOM 731 C C . ALA A 1 89 ? -12.676 -0.082 27.107 1.00 87.00 89 ALA A C 1
ATOM 733 O O . ALA A 1 89 ? -12.395 -0.384 28.264 1.00 87.00 89 ALA A O 1
ATOM 734 N N . ALA A 1 90 ? -13.656 0.774 26.803 1.00 85.69 90 ALA A N 1
ATOM 735 C CA . ALA A 1 90 ? -14.540 1.406 27.781 1.00 85.69 90 ALA A CA 1
ATOM 736 C C . ALA A 1 90 ? -15.867 0.650 28.003 1.00 85.69 90 ALA A C 1
ATOM 738 O O . ALA A 1 90 ? -16.624 1.035 28.895 1.00 85.69 90 ALA A O 1
ATOM 739 N N . ALA A 1 91 ? -16.148 -0.377 27.193 1.00 74.75 91 ALA A N 1
ATOM 740 C CA . ALA A 1 91 ? -17.327 -1.243 27.268 1.00 74.75 91 ALA A CA 1
ATOM 741 C C . ALA A 1 91 ? -17.020 -2.543 28.026 1.00 74.75 91 ALA A C 1
ATOM 743 O O . ALA A 1 91 ? -17.925 -3.015 28.749 1.00 74.75 91 ALA A O 1
#

Foldseek 3Di:
DPCLPQPWKKAKAAPVNDADPVCPVRHGPIDGSVCCCVVQVDWDDPDQQKIGRCVCVVVVNPDDGRMMIGTPPRPVVVVVVVVVVVVVVVD

pLDDT: mean 87.06, std 6.77, range [64.88, 96.12]

Sequence (91 aa):
MDMYHPDTRWLWISTTGLPCPRCAEHVGHTFRGDAIRGFLPFHRILGPGEIHPEYHKVLGWHTPCYCRLILQNAVEVFEQQLHADKERAAA